Protein AF-A0A540MXZ9-F1 (afdb_monomer_lite)

pLDDT: mean 93.74, std 6.73, range [54.91, 98.25]

Structure (mmCIF, N/CA/C/O backbone):
data_AF-A0A540MXZ9-F1
#
_entry.id   AF-A0A540MXZ9-F1
#
loop_
_atom_site.group_PDB
_atom_site.id
_atom_site.type_symbol
_atom_site.label_atom_id
_atom_site.label_alt_id
_atom_site.label_comp_id
_atom_site.label_asym_id
_atom_site.label_entity_id
_atom_site.label_seq_id
_atom_site.pdbx_PDB_ins_code
_atom_site.Cartn_x
_atom_site.Cartn_y
_atom_site.Cartn_z
_atom_site.occupancy
_atom_site.B_iso_or_equiv
_atom_site.auth_seq_id
_atom_site.auth_comp_id
_atom_site.auth_asym_id
_atom_site.auth_atom_id
_atom_site.pdbx_PDB_model_num
ATOM 1 N N . MET A 1 1 ? 26.148 -4.787 -15.188 1.00 54.91 1 MET A N 1
ATOM 2 C CA . MET A 1 1 ? 25.156 -3.871 -14.575 1.00 54.91 1 MET A CA 1
ATOM 3 C C . MET A 1 1 ? 23.768 -4.469 -14.746 1.00 54.91 1 MET A C 1
ATOM 5 O O . MET A 1 1 ? 23.508 -5.022 -15.808 1.00 54.91 1 MET A O 1
ATOM 9 N N . LYS A 1 2 ? 22.908 -4.436 -13.719 1.00 71.44 2 LYS A N 1
ATOM 10 C CA . LYS A 1 2 ? 21.498 -4.837 -13.876 1.00 71.44 2 LYS A CA 1
ATOM 11 C C . LYS A 1 2 ? 20.739 -3.678 -14.542 1.00 71.44 2 LYS A C 1
ATOM 13 O O . LYS A 1 2 ? 21.162 -2.537 -14.418 1.00 71.44 2 LYS A O 1
ATOM 18 N N . SER A 1 3 ? 19.677 -3.960 -15.299 1.00 88.25 3 SER A N 1
ATOM 19 C CA . SER A 1 3 ? 18.920 -2.895 -15.972 1.00 88.25 3 SER A CA 1
ATOM 20 C C . SER A 1 3 ? 18.161 -2.025 -14.955 1.00 88.25 3 SER A C 1
ATOM 22 O O . SER A 1 3 ? 17.734 -2.563 -13.923 1.00 88.25 3 SER A O 1
ATOM 24 N N . PRO A 1 4 ? 17.915 -0.731 -15.249 1.00 90.00 4 PRO A N 1
ATOM 25 C CA . PRO A 1 4 ? 17.119 0.150 -14.385 1.00 90.00 4 PRO A CA 1
ATOM 26 C C . PRO A 1 4 ? 15.761 -0.458 -14.007 1.00 90.00 4 PRO A C 1
ATOM 28 O O . PRO A 1 4 ? 15.355 -0.446 -12.848 1.00 90.00 4 PRO A O 1
ATOM 31 N N . ARG A 1 5 ? 15.100 -1.126 -14.961 1.00 92.56 5 ARG A N 1
ATOM 32 C CA . ARG A 1 5 ? 13.846 -1.858 -14.728 1.00 92.56 5 ARG A CA 1
ATOM 33 C C . ARG A 1 5 ? 13.984 -2.974 -13.688 1.00 92.56 5 ARG A C 1
ATOM 35 O O . ARG A 1 5 ? 13.113 -3.149 -12.840 1.00 92.56 5 ARG A O 1
ATOM 42 N N . ALA A 1 6 ? 15.070 -3.747 -13.736 1.00 93.12 6 ALA A N 1
ATOM 43 C CA . ALA A 1 6 ? 15.301 -4.818 -12.771 1.00 93.12 6 ALA A CA 1
ATOM 44 C C . ALA A 1 6 ? 15.596 -4.266 -11.365 1.00 93.12 6 ALA A C 1
ATOM 46 O O . ALA A 1 6 ? 15.290 -4.923 -10.370 1.00 93.12 6 ALA A O 1
ATOM 47 N N . GLU A 1 7 ? 16.221 -3.092 -11.270 1.00 93.69 7 GLU A N 1
ATOM 48 C CA . GLU A 1 7 ? 16.436 -2.378 -10.005 1.00 93.69 7 GLU A CA 1
ATOM 49 C C . GLU A 1 7 ? 15.123 -1.866 -9.415 1.00 93.69 7 GLU A C 1
ATOM 51 O O . GLU A 1 7 ? 14.861 -2.138 -8.241 1.00 93.69 7 GLU A O 1
ATOM 56 N N . ALA A 1 8 ? 14.264 -1.261 -10.238 1.00 95.19 8 ALA A N 1
ATOM 57 C CA . ALA A 1 8 ? 12.922 -0.830 -9.848 1.00 95.19 8 ALA A CA 1
ATOM 58 C C . ALA A 1 8 ? 12.092 -1.992 -9.274 1.00 95.19 8 ALA A C 1
ATOM 60 O O . ALA A 1 8 ? 11.596 -1.905 -8.152 1.00 95.19 8 ALA A O 1
ATOM 61 N N . LEU A 1 9 ? 12.055 -3.140 -9.962 1.00 96.00 9 LEU A N 1
ATOM 62 C CA . LEU A 1 9 ? 11.347 -4.338 -9.487 1.00 96.00 9 LEU A CA 1
ATOM 63 C C . LEU A 1 9 ? 11.869 -4.850 -8.135 1.00 96.00 9 LEU A C 1
ATOM 65 O O . LEU A 1 9 ? 11.085 -5.210 -7.258 1.00 96.00 9 LEU A O 1
ATOM 69 N N . ARG A 1 10 ? 13.193 -4.860 -7.925 1.00 96.50 10 ARG A N 1
ATOM 70 C CA . ARG A 1 10 ? 13.767 -5.234 -6.618 1.00 96.50 10 ARG A CA 1
ATOM 71 C C . ARG A 1 10 ? 13.424 -4.226 -5.529 1.00 96.50 10 ARG A C 1
ATOM 73 O O . ARG A 1 10 ? 13.249 -4.625 -4.378 1.00 96.50 10 ARG A O 1
ATOM 80 N N . SER A 1 11 ? 13.348 -2.943 -5.874 1.00 96.56 11 SER A N 1
ATOM 81 C CA . SER A 1 11 ? 12.896 -1.905 -4.954 1.00 96.56 11 SER A CA 1
ATOM 82 C C . SER A 1 11 ? 11.448 -2.150 -4.535 1.00 96.56 11 SER A C 1
ATOM 84 O O . SER A 1 11 ? 11.190 -2.296 -3.343 1.00 96.56 11 SER A O 1
ATOM 86 N N . CYS A 1 12 ? 10.544 -2.350 -5.499 1.00 97.94 12 CYS A N 1
ATOM 87 C CA . CYS A 1 12 ? 9.145 -2.694 -5.247 1.00 97.94 12 CYS A CA 1
ATOM 88 C C . CYS A 1 12 ? 8.990 -3.937 -4.368 1.00 97.94 12 CYS A C 1
ATOM 90 O O . CYS A 1 12 ? 8.208 -3.920 -3.426 1.00 97.94 12 CYS A O 1
ATOM 92 N N . ASN A 1 13 ? 9.779 -4.990 -4.601 1.00 98.19 13 ASN A N 1
ATOM 93 C CA . ASN A 1 13 ? 9.739 -6.184 -3.754 1.00 98.19 13 ASN A CA 1
ATOM 94 C C . ASN A 1 13 ? 10.086 -5.874 -2.286 1.00 98.19 13 ASN A C 1
ATOM 96 O O . ASN A 1 13 ? 9.421 -6.350 -1.372 1.00 98.19 13 ASN A O 1
ATOM 100 N N . ARG A 1 14 ? 11.109 -5.044 -2.033 1.00 98.25 14 ARG A N 1
ATOM 101 C CA . ARG A 1 14 ? 11.452 -4.614 -0.664 1.00 98.25 14 ARG A CA 1
ATOM 102 C C . ARG A 1 14 ? 10.353 -3.754 -0.045 1.00 98.25 14 ARG A C 1
ATOM 104 O O . ARG A 1 14 ? 10.007 -3.957 1.114 1.00 98.25 14 ARG A O 1
ATOM 111 N N . ILE A 1 15 ? 9.804 -2.830 -0.829 1.00 98.25 15 ILE A N 1
ATOM 112 C CA . ILE A 1 15 ? 8.704 -1.956 -0.421 1.00 98.25 15 ILE A CA 1
ATOM 113 C C . ILE A 1 15 ? 7.486 -2.790 -0.006 1.00 98.25 15 ILE A C 1
ATOM 115 O O . ILE A 1 15 ? 6.993 -2.625 1.106 1.00 98.25 15 ILE A O 1
ATOM 119 N N . TYR A 1 16 ? 7.038 -3.726 -0.846 1.00 98.25 16 TYR A N 1
ATOM 120 C CA . TYR A 1 16 ? 5.849 -4.528 -0.558 1.00 98.25 16 TYR A CA 1
ATOM 121 C C . TYR A 1 16 ? 6.047 -5.533 0.575 1.00 98.25 16 TYR A C 1
ATOM 123 O O . TYR A 1 16 ? 5.116 -5.768 1.342 1.00 98.25 16 TYR A O 1
ATOM 131 N N . ASN A 1 17 ? 7.264 -6.047 0.769 1.00 98.19 17 ASN A N 1
ATOM 132 C CA . ASN A 1 17 ? 7.576 -6.821 1.970 1.00 98.19 17 ASN A CA 1
ATOM 133 C C . ASN A 1 17 ? 7.428 -5.981 3.250 1.00 98.19 17 ASN A C 1
ATOM 135 O O . ASN A 1 17 ? 6.917 -6.490 4.243 1.00 98.19 17 ASN A O 1
ATOM 139 N N . ALA A 1 18 ? 7.811 -4.698 3.234 1.00 96.62 18 ALA A N 1
ATOM 140 C CA . ALA A 1 18 ? 7.596 -3.803 4.374 1.00 96.62 18 ALA A CA 1
ATOM 141 C C . ALA A 1 18 ? 6.109 -3.450 4.571 1.00 96.62 18 ALA A C 1
ATOM 143 O O . ALA A 1 18 ? 5.637 -3.403 5.705 1.00 96.62 18 ALA A O 1
ATOM 144 N N . VAL A 1 19 ? 5.363 -3.258 3.479 1.00 97.12 19 VAL A N 1
ATOM 145 C CA . VAL A 1 19 ? 3.906 -3.037 3.520 1.00 97.12 19 VAL A CA 1
ATOM 146 C C . VAL A 1 19 ? 3.197 -4.199 4.214 1.00 97.12 19 VAL A C 1
ATOM 148 O O . VAL A 1 19 ? 2.437 -3.986 5.157 1.00 97.12 19 VAL A O 1
ATOM 151 N N . LEU A 1 20 ? 3.476 -5.429 3.780 1.00 96.44 20 LEU A N 1
ATOM 152 C CA . LEU A 1 20 ? 2.833 -6.632 4.312 1.00 96.44 20 LEU A CA 1
ATOM 153 C C . LEU A 1 20 ? 3.337 -6.989 5.716 1.00 96.44 20 LEU A C 1
ATOM 155 O O . LEU A 1 20 ? 2.550 -7.383 6.571 1.00 96.44 20 LEU A O 1
ATOM 159 N N . GLY A 1 21 ? 4.643 -6.859 5.955 1.00 95.75 21 GLY A N 1
ATOM 160 C CA . GLY A 1 21 ? 5.281 -7.264 7.206 1.00 95.75 21 GLY A CA 1
ATOM 161 C C . GLY A 1 21 ? 5.220 -6.225 8.323 1.00 95.75 21 GLY A C 1
ATOM 162 O O . GLY A 1 21 ? 5.611 -6.530 9.448 1.00 95.75 21 GLY A O 1
ATOM 163 N N . THR A 1 22 ? 4.791 -4.991 8.049 1.00 94.94 22 THR A N 1
ATOM 164 C CA . THR A 1 22 ? 4.790 -3.918 9.054 1.00 94.94 22 THR A CA 1
ATOM 165 C C . THR A 1 22 ? 3.577 -3.010 8.929 1.00 94.94 22 THR A C 1
ATOM 16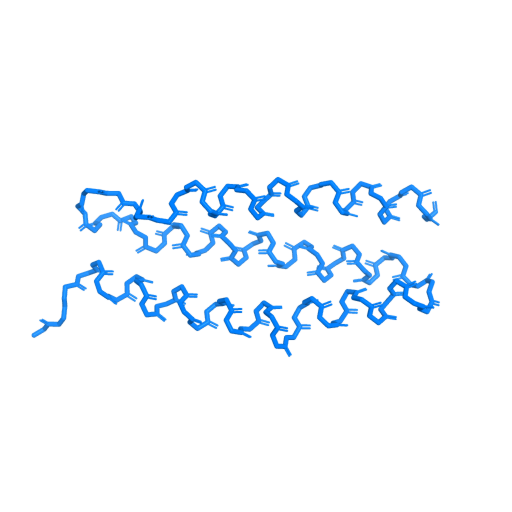7 O O . THR A 1 22 ? 2.757 -2.996 9.841 1.00 94.94 22 THR A O 1
ATOM 170 N N . ASP A 1 23 ? 3.422 -2.275 7.827 1.00 94.81 23 ASP A N 1
ATOM 171 C CA . ASP A 1 23 ? 2.455 -1.164 7.780 1.00 94.81 23 ASP A CA 1
ATOM 172 C C . ASP A 1 23 ? 1.002 -1.646 7.919 1.00 94.81 23 ASP A C 1
ATOM 174 O O . ASP A 1 23 ? 0.235 -1.103 8.715 1.00 94.81 23 ASP A O 1
ATOM 178 N N . ILE A 1 24 ? 0.640 -2.722 7.208 1.00 95.38 24 ILE A N 1
ATOM 179 C CA . ILE A 1 24 ? -0.691 -3.339 7.309 1.00 95.38 24 ILE A CA 1
ATOM 180 C C . ILE A 1 24 ? -0.914 -3.935 8.703 1.00 95.38 24 ILE A C 1
ATOM 182 O O . ILE A 1 24 ? -2.014 -3.837 9.243 1.00 95.38 24 ILE A O 1
ATOM 186 N N . LEU A 1 25 ? 0.115 -4.530 9.315 1.00 95.69 25 LEU A N 1
ATOM 187 C CA . LEU A 1 25 ? -0.007 -5.099 10.660 1.00 95.69 25 LEU A CA 1
ATOM 188 C C . LEU A 1 25 ? -0.248 -4.012 11.711 1.00 95.69 25 LEU A C 1
ATOM 190 O O . LEU A 1 25 ? -1.105 -4.191 12.576 1.00 95.69 25 LEU A O 1
ATOM 194 N N . VAL A 1 26 ? 0.462 -2.886 11.617 1.00 94.50 26 VAL A N 1
ATOM 195 C CA . VAL A 1 26 ? 0.264 -1.724 12.496 1.00 94.50 26 VAL A CA 1
ATOM 196 C C . VAL A 1 26 ? -1.149 -1.174 12.333 1.00 94.50 26 VAL A C 1
ATOM 198 O O . VAL A 1 26 ? -1.854 -1.026 13.330 1.00 94.50 26 VAL A O 1
ATOM 201 N N . ALA A 1 27 ? -1.595 -0.949 11.093 1.00 95.69 27 ALA A N 1
ATOM 202 C CA . ALA A 1 27 ? -2.944 -0.461 10.824 1.00 95.69 27 ALA A CA 1
ATOM 203 C C . ALA A 1 27 ? -4.023 -1.407 11.377 1.00 95.69 27 ALA A C 1
ATOM 205 O O . ALA A 1 27 ? -4.943 -0.964 12.061 1.00 95.69 27 ALA A O 1
ATOM 206 N N . ASN A 1 28 ? -3.884 -2.717 11.154 1.00 96.38 28 ASN A N 1
ATOM 207 C CA . ASN A 1 28 ? -4.825 -3.716 11.663 1.00 96.38 28 ASN A CA 1
ATOM 208 C C . ASN A 1 28 ? -4.887 -3.727 13.195 1.00 96.38 28 ASN A C 1
ATOM 210 O O . ASN A 1 28 ? -5.973 -3.765 13.769 1.00 96.38 28 ASN A O 1
ATOM 214 N N . GLN A 1 29 ? -3.738 -3.683 13.874 1.00 97.38 29 GLN A N 1
ATOM 215 C CA . GLN A 1 29 ? -3.710 -3.634 15.338 1.00 97.38 29 GLN A CA 1
ATOM 216 C C . GLN A 1 29 ? -4.347 -2.354 15.879 1.00 97.38 29 GLN A C 1
ATOM 218 O O . GLN A 1 29 ? -5.023 -2.405 16.906 1.00 97.38 29 GLN A O 1
ATOM 223 N N . ALA A 1 30 ? -4.141 -1.227 15.200 1.00 96.62 30 ALA A N 1
ATOM 224 C CA . ALA A 1 30 ? -4.741 0.048 15.558 1.00 96.62 30 ALA A C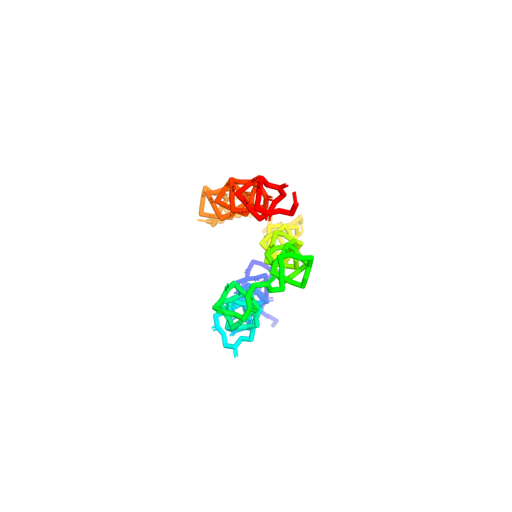A 1
ATOM 225 C C . ALA A 1 30 ? -6.272 0.010 15.401 1.00 96.62 30 ALA A C 1
ATOM 227 O O . ALA A 1 30 ? -6.980 0.339 16.350 1.00 96.62 30 ALA A O 1
ATOM 228 N N . PHE A 1 31 ? -6.788 -0.536 14.289 1.00 96.31 31 PHE A N 1
ATOM 229 C CA . PHE A 1 31 ? -8.227 -0.774 14.107 1.00 96.31 31 PHE A CA 1
ATOM 230 C C . PHE A 1 31 ? -8.827 -1.634 15.225 1.00 96.31 31 PHE A C 1
ATOM 232 O O . PHE A 1 31 ? -9.854 -1.271 15.789 1.00 96.31 31 PHE A O 1
ATOM 239 N N . VAL A 1 32 ? -8.179 -2.748 15.586 1.00 97.12 32 VAL A N 1
ATOM 240 C CA . VAL A 1 32 ? -8.657 -3.644 16.658 1.00 97.12 32 VAL A CA 1
ATOM 241 C C . VAL A 1 32 ? -8.713 -2.938 18.016 1.00 97.12 32 VAL A C 1
ATOM 243 O O . VAL A 1 32 ? -9.588 -3.230 18.827 1.00 97.12 32 VAL A O 1
ATOM 246 N N . LYS A 1 33 ? -7.786 -2.013 18.274 1.00 97.44 33 LYS A N 1
ATOM 247 C CA . LYS A 1 33 ? -7.711 -1.254 19.531 1.00 97.44 33 LYS A CA 1
ATOM 248 C C . LYS A 1 33 ? -8.599 -0.006 19.545 1.00 97.44 33 LYS A C 1
ATOM 250 O O . LYS A 1 33 ? -8.665 0.649 20.580 1.00 97.44 33 LYS A O 1
ATOM 255 N N . GLY A 1 34 ? -9.257 0.322 18.432 1.00 96.62 34 GLY A N 1
ATOM 256 C CA . GLY A 1 34 ? -10.028 1.557 18.282 1.00 96.62 34 GLY A CA 1
ATOM 257 C C . GLY A 1 34 ? -9.169 2.818 18.132 1.00 96.62 34 GLY A C 1
ATOM 258 O O . GLY A 1 34 ? -9.675 3.918 18.318 1.00 96.62 34 GLY A O 1
ATOM 259 N N . ASP A 1 35 ? -7.881 2.678 17.809 1.00 97.00 35 ASP A N 1
ATOM 260 C CA . ASP A 1 35 ? -6.978 3.802 17.539 1.00 97.00 35 ASP A CA 1
ATOM 261 C C . ASP A 1 35 ? -7.029 4.152 16.043 1.00 97.00 35 ASP A C 1
ATOM 263 O O . ASP A 1 35 ? -6.185 3.741 15.241 1.00 97.00 35 ASP A O 1
ATOM 267 N N . TYR A 1 36 ? -8.094 4.843 15.636 1.00 95.38 36 TYR A N 1
ATOM 268 C CA . TYR A 1 36 ? -8.364 5.101 14.219 1.00 95.38 36 TYR A CA 1
ATOM 269 C C . TYR A 1 36 ? -7.419 6.135 13.593 1.00 95.38 36 TYR A C 1
ATOM 271 O O . TYR A 1 36 ? -7.154 6.058 12.391 1.00 95.38 36 TYR A O 1
ATOM 279 N N . ASP A 1 37 ? -6.837 7.030 14.396 1.00 92.56 37 ASP A N 1
ATOM 280 C CA . ASP A 1 37 ? -5.796 7.956 13.943 1.00 92.56 37 ASP A CA 1
ATOM 281 C C . ASP A 1 37 ? -4.526 7.195 13.549 1.00 92.56 37 ASP A C 1
ATOM 283 O O . ASP A 1 37 ? -3.992 7.389 12.449 1.00 92.56 37 ASP A O 1
ATOM 287 N N . LEU A 1 38 ? -4.059 6.274 14.402 1.00 93.25 38 LEU A N 1
ATOM 288 C CA . LEU A 1 38 ? -2.910 5.428 14.083 1.00 93.25 38 LEU A CA 1
ATOM 289 C C . LEU A 1 38 ? -3.217 4.474 12.920 1.00 93.25 38 LEU A C 1
ATOM 291 O O . LEU A 1 38 ? -2.355 4.251 12.064 1.00 93.25 38 LEU A O 1
ATOM 295 N N . ALA A 1 39 ? -4.443 3.947 12.845 1.00 94.62 39 ALA A N 1
ATOM 296 C CA . ALA A 1 39 ? -4.878 3.111 11.728 1.00 94.62 39 ALA A CA 1
ATOM 297 C C . ALA A 1 39 ? -4.802 3.872 10.394 1.00 94.62 39 ALA A C 1
ATOM 299 O O . ALA A 1 39 ? -4.229 3.372 9.421 1.00 94.62 39 ALA A O 1
ATOM 300 N N . GLY A 1 40 ? -5.307 5.108 10.364 1.00 91.06 40 GLY A N 1
ATOM 301 C CA . GLY A 1 40 ? -5.230 5.994 9.205 1.00 91.06 40 GLY A CA 1
ATOM 302 C C . GLY A 1 40 ? -3.789 6.307 8.794 1.00 91.06 40 GLY A C 1
ATOM 303 O O . GLY A 1 40 ? -3.469 6.249 7.605 1.00 91.06 40 GLY A O 1
ATOM 304 N N . GLN A 1 41 ? -2.896 6.562 9.756 1.00 89.75 41 GLN A N 1
ATOM 305 C CA . GLN A 1 41 ? -1.472 6.798 9.484 1.00 89.75 41 GLN A CA 1
ATOM 306 C C . GLN A 1 41 ? -0.783 5.570 8.874 1.00 89.75 41 GLN A C 1
ATOM 308 O O . GLN A 1 41 ? -0.090 5.701 7.863 1.00 89.75 41 GLN A O 1
ATOM 313 N N . GLY A 1 42 ? -1.003 4.375 9.433 1.00 89.81 42 GLY A N 1
ATOM 314 C CA . GLY A 1 42 ? -0.441 3.132 8.895 1.00 89.81 42 GLY A CA 1
ATOM 315 C C . GLY A 1 42 ? -0.882 2.877 7.451 1.00 89.81 42 GLY A C 1
ATOM 316 O O . GLY A 1 42 ? -0.064 2.563 6.588 1.00 89.81 42 GLY A O 1
ATOM 317 N N . ILE A 1 43 ? -2.162 3.110 7.158 1.00 94.06 43 ILE A N 1
ATOM 318 C CA . ILE A 1 43 ? -2.723 2.988 5.808 1.00 94.06 43 ILE A CA 1
ATOM 319 C C . ILE A 1 43 ? -2.168 4.052 4.854 1.00 94.06 43 ILE A C 1
ATOM 321 O O . ILE A 1 43 ? -1.826 3.734 3.715 1.00 94.06 43 ILE A O 1
ATOM 325 N N . HIS A 1 44 ? -2.006 5.296 5.304 1.00 93.31 44 HIS A N 1
ATOM 326 C CA . HIS A 1 44 ? -1.402 6.354 4.494 1.00 93.31 44 HIS A CA 1
ATOM 327 C C . HIS A 1 44 ? 0.030 6.000 4.052 1.00 93.31 44 HIS A C 1
ATOM 329 O O . HIS A 1 44 ? 0.385 6.194 2.885 1.00 93.31 44 HIS A O 1
ATOM 335 N N . VAL A 1 45 ? 0.826 5.3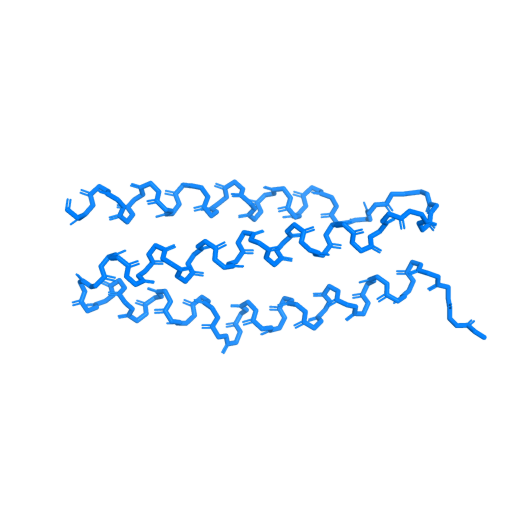96 4.943 1.00 94.94 45 VAL A N 1
ATOM 336 C CA . VAL A 1 45 ? 2.185 4.915 4.630 1.00 94.94 45 VAL A CA 1
ATOM 337 C C . VAL A 1 45 ? 2.176 3.861 3.518 1.00 94.94 45 VAL A C 1
ATOM 339 O O . VAL A 1 45 ? 3.053 3.890 2.651 1.00 94.94 45 VAL A O 1
ATOM 342 N N . VAL A 1 46 ? 1.178 2.970 3.481 1.00 97.38 46 VAL A N 1
ATOM 343 C CA . VAL A 1 46 ? 1.022 1.994 2.386 1.00 97.38 46 VAL A CA 1
ATOM 344 C C . VAL A 1 46 ? 0.850 2.701 1.039 1.00 97.38 46 VAL A C 1
ATOM 346 O O . VAL A 1 46 ? 1.479 2.302 0.057 1.00 97.38 46 VAL A O 1
ATOM 349 N N . GLY A 1 47 ? 0.057 3.776 0.993 1.00 97.31 47 GLY A N 1
ATOM 350 C CA . GLY A 1 47 ? -0.146 4.578 -0.218 1.00 97.31 47 GLY A CA 1
ATOM 351 C C . GLY A 1 47 ? 1.146 5.226 -0.713 1.00 97.31 47 GLY A C 1
ATOM 352 O O . GLY A 1 47 ? 1.496 5.072 -1.882 1.00 97.31 47 GLY A O 1
ATOM 353 N N . ILE A 1 48 ? 1.902 5.863 0.190 1.00 97.56 48 ILE A N 1
ATOM 354 C CA . ILE A 1 48 ? 3.218 6.456 -0.119 1.00 97.56 48 ILE A CA 1
ATOM 355 C C . ILE A 1 48 ? 4.170 5.401 -0.691 1.00 97.56 48 ILE A C 1
ATOM 357 O O . ILE A 1 48 ? 4.898 5.653 -1.648 1.00 97.56 48 ILE A O 1
ATOM 361 N N . LYS A 1 49 ? 4.175 4.201 -0.110 1.00 98.00 49 LYS A N 1
ATOM 362 C CA . LYS A 1 49 ? 5.045 3.104 -0.537 1.00 98.00 49 LYS A CA 1
ATOM 363 C C . LYS A 1 49 ? 4.662 2.555 -1.911 1.00 98.00 49 LYS A C 1
ATOM 365 O O . LYS A 1 49 ? 5.551 2.319 -2.728 1.00 98.00 49 LYS A O 1
ATOM 370 N N . ALA A 1 50 ? 3.371 2.393 -2.193 1.00 98.00 50 ALA A N 1
ATOM 371 C CA . ALA A 1 50 ? 2.902 2.004 -3.522 1.00 98.00 50 ALA A CA 1
ATOM 372 C C . ALA A 1 50 ? 3.293 3.044 -4.588 1.00 98.00 50 ALA A C 1
ATOM 374 O O . ALA A 1 50 ? 3.806 2.675 -5.645 1.00 98.00 50 ALA A O 1
ATOM 375 N N . ASP A 1 51 ? 3.150 4.335 -4.276 1.00 97.75 51 ASP A N 1
ATOM 376 C CA . ASP A 1 51 ? 3.585 5.426 -5.154 1.00 97.75 51 ASP A CA 1
ATOM 377 C C . ASP A 1 51 ? 5.111 5.430 -5.354 1.00 97.75 51 ASP A C 1
ATOM 379 O O . ASP A 1 51 ? 5.605 5.534 -6.474 1.00 97.75 51 ASP A O 1
ATOM 383 N N . ALA A 1 52 ? 5.888 5.194 -4.293 1.00 97.56 52 ALA A N 1
ATOM 384 C CA . ALA A 1 52 ? 7.343 5.068 -4.381 1.00 97.56 52 ALA A CA 1
ATOM 385 C C . ALA A 1 52 ? 7.794 3.877 -5.248 1.00 97.56 52 ALA A C 1
ATOM 387 O O . ALA A 1 52 ? 8.799 3.980 -5.956 1.00 97.56 52 ALA A O 1
ATOM 388 N N . CYS A 1 53 ? 7.067 2.753 -5.218 1.00 97.94 53 CYS A N 1
ATOM 389 C CA . CYS A 1 53 ? 7.308 1.642 -6.141 1.00 97.94 53 CYS A CA 1
ATOM 390 C C . CYS A 1 53 ? 7.072 2.076 -7.594 1.00 97.94 53 CYS A C 1
ATOM 392 O O . CYS A 1 53 ? 7.928 1.826 -8.444 1.00 97.94 53 CYS A O 1
ATOM 394 N N . GLU A 1 54 ? 5.961 2.762 -7.873 1.00 97.56 54 GLU A N 1
ATOM 395 C CA . GLU A 1 54 ? 5.632 3.240 -9.218 1.00 97.56 54 GLU A CA 1
ATOM 396 C C . GLU A 1 54 ? 6.666 4.245 -9.740 1.00 97.56 54 GLU A C 1
ATOM 398 O O . GLU A 1 54 ? 7.225 4.071 -10.825 1.00 97.56 54 GLU A O 1
ATOM 403 N N . ASN A 1 55 ? 7.022 5.234 -8.920 1.00 95.88 55 ASN A N 1
ATOM 404 C CA . ASN A 1 55 ? 8.003 6.259 -9.265 1.00 95.88 55 ASN A CA 1
ATOM 405 C C . ASN A 1 55 ? 9.400 5.680 -9.531 1.00 95.88 55 ASN A C 1
ATOM 407 O O . ASN A 1 55 ? 10.162 6.253 -10.314 1.00 95.88 55 ASN A O 1
ATOM 411 N N . GLY A 1 56 ? 9.719 4.512 -8.961 1.00 95.38 56 GLY A N 1
ATOM 412 C CA . GLY A 1 56 ? 10.952 3.775 -9.237 1.00 95.38 56 GLY A CA 1
ATOM 413 C C . GLY A 1 56 ? 11.116 3.340 -10.699 1.00 95.38 56 GLY A C 1
ATOM 414 O 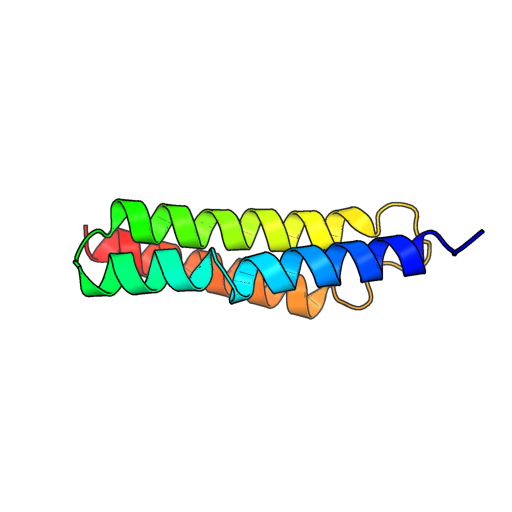O . GLY A 1 56 ? 12.237 3.058 -11.122 1.00 95.38 56 GLY A O 1
ATOM 415 N N . PHE A 1 57 ? 10.038 3.307 -11.489 1.00 95.12 57 PHE A N 1
ATOM 416 C CA . PHE A 1 57 ? 10.088 2.999 -12.922 1.00 95.12 57 PHE A CA 1
ATOM 417 C C . PHE A 1 57 ? 10.312 4.227 -13.813 1.00 95.12 57 PHE A C 1
ATOM 419 O O . PHE A 1 57 ? 10.458 4.071 -15.033 1.00 95.12 57 PHE A O 1
ATOM 426 N N . THR A 1 58 ? 10.390 5.433 -13.251 1.00 92.06 58 THR A N 1
ATOM 427 C CA . THR A 1 58 ? 10.714 6.646 -14.015 1.00 92.06 58 THR A CA 1
ATOM 428 C C . THR A 1 58 ? 12.066 6.482 -14.712 1.00 92.06 58 THR A C 1
ATOM 430 O O . THR A 1 58 ? 13.059 6.107 -14.095 1.00 92.06 58 THR A O 1
ATOM 433 N N . GLY A 1 59 ? 12.111 6.709 -16.028 1.00 83.50 59 GLY A N 1
ATOM 434 C CA . GLY A 1 59 ? 13.334 6.544 -16.826 1.00 83.50 59 GLY A CA 1
ATOM 435 C C . GLY A 1 59 ? 13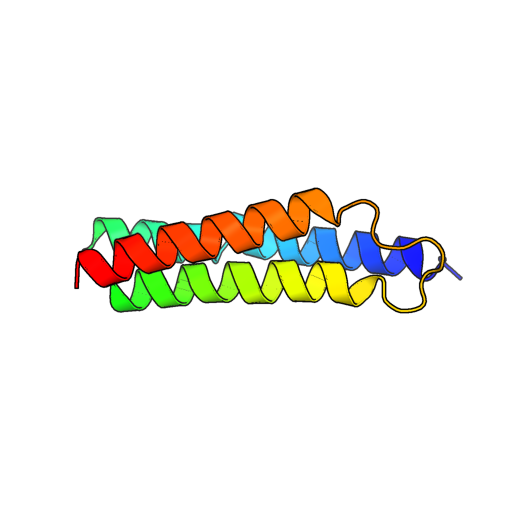.731 5.092 -17.135 1.00 83.50 59 GLY A C 1
ATOM 436 O O . GLY A 1 59 ? 14.754 4.869 -17.776 1.00 83.50 59 GLY A O 1
ATOM 437 N N . SER A 1 60 ? 12.930 4.092 -16.742 1.00 81.88 60 SER A N 1
ATOM 438 C CA . SER A 1 60 ? 13.253 2.671 -16.973 1.00 81.88 60 SER A CA 1
ATOM 439 C C . SER A 1 60 ? 12.952 2.153 -18.388 1.00 81.88 60 SER A C 1
ATOM 441 O O . SER A 1 60 ? 13.366 1.041 -18.716 1.00 81.88 60 SER A O 1
ATOM 443 N N . GLY A 1 61 ? 12.277 2.952 -19.226 1.00 77.06 61 GLY A N 1
ATOM 444 C CA . GLY A 1 61 ? 11.823 2.568 -20.566 1.00 77.06 61 GLY A CA 1
ATOM 445 C C . GLY A 1 61 ? 10.671 1.554 -20.521 1.00 77.06 61 GLY A C 1
ATOM 446 O O . GLY A 1 61 ? 10.792 0.469 -19.955 1.00 77.06 61 GLY A O 1
ATOM 447 N N . GLY A 1 62 ? 9.523 1.900 -21.111 1.00 81.94 62 GLY A N 1
ATOM 448 C CA . GLY A 1 62 ? 8.363 0.997 -21.186 1.00 81.94 62 GLY A CA 1
ATOM 449 C C . GLY A 1 62 ? 7.467 0.945 -19.940 1.00 81.94 62 GLY A C 1
ATOM 450 O O . GLY A 1 62 ? 6.676 0.015 -19.820 1.00 81.94 62 GLY A O 1
ATOM 451 N N . GLY A 1 63 ? 7.582 1.920 -19.030 1.00 87.25 63 GLY A N 1
ATOM 452 C CA . GLY A 1 63 ? 6.682 2.091 -17.881 1.00 87.25 63 GLY A CA 1
ATOM 453 C C . GLY A 1 63 ? 6.742 0.970 -16.835 1.00 87.25 63 GLY A C 1
ATOM 454 O O . GLY A 1 63 ? 7.441 -0.036 -16.993 1.00 87.25 63 GLY A O 1
ATOM 455 N N . SER A 1 64 ? 6.007 1.147 -15.740 1.00 94.00 64 SER A N 1
ATOM 456 C CA . SER A 1 64 ? 5.875 0.129 -14.699 1.00 94.00 64 SER A CA 1
ATOM 457 C C . SER A 1 64 ? 5.026 -1.050 -15.189 1.00 94.00 64 SER A C 1
ATOM 459 O O . SER A 1 64 ? 3.888 -0.845 -15.612 1.00 94.00 64 SER A O 1
ATOM 461 N N . PRO A 1 65 ? 5.511 -2.305 -15.099 1.00 95.44 65 PRO A N 1
ATOM 462 C CA . PRO A 1 65 ? 4.664 -3.482 -15.303 1.00 95.44 65 PRO A CA 1
ATOM 463 C C . PRO A 1 65 ? 3.646 -3.683 -14.170 1.00 95.44 65 PRO A C 1
ATOM 465 O O . PRO A 1 65 ? 2.825 -4.588 -14.256 1.00 95.44 65 PRO A O 1
ATOM 468 N N . LEU A 1 66 ? 3.735 -2.895 -13.096 1.00 96.62 66 LEU A N 1
ATOM 469 C CA . LEU A 1 66 ? 2.896 -2.997 -11.905 1.00 96.62 66 LEU A CA 1
ATOM 470 C C . LEU A 1 66 ? 1.923 -1.820 -11.779 1.00 96.62 66 LEU A C 1
ATOM 472 O O . LEU A 1 66 ? 1.244 -1.724 -10.762 1.00 96.62 66 LEU A O 1
ATOM 476 N N . LEU A 1 67 ? 1.830 -0.948 -12.792 1.00 96.25 67 LEU A N 1
ATOM 477 C CA . LEU A 1 67 ? 1.052 0.294 -12.748 1.00 96.25 67 LEU A CA 1
ATOM 478 C C . LEU A 1 67 ? -0.370 0.090 -12.211 1.00 96.25 67 LEU A C 1
ATOM 480 O O . LEU A 1 67 ? -0.796 0.790 -11.293 1.00 96.25 67 LEU A O 1
ATOM 484 N N . ASP A 1 68 ? -1.096 -0.887 -12.753 1.00 97.81 68 ASP A N 1
ATOM 485 C CA . ASP A 1 68 ? -2.489 -1.127 -12.366 1.00 97.81 68 ASP A CA 1
ATOM 486 C C . ASP A 1 68 ? -2.607 -1.689 -10.944 1.00 97.81 68 ASP A C 1
ATOM 488 O O . ASP A 1 68 ? -3.519 -1.316 -10.206 1.00 97.81 68 ASP A O 1
ATOM 492 N N . MET A 1 69 ? -1.653 -2.520 -10.514 1.00 97.25 69 MET A N 1
ATOM 493 C CA . MET A 1 69 ? -1.606 -3.025 -9.139 1.00 97.25 69 MET A CA 1
ATOM 494 C C . MET A 1 69 ? -1.266 -1.914 -8.142 1.00 97.25 69 MET A C 1
ATOM 496 O O . MET A 1 69 ? -1.925 -1.798 -7.109 1.00 97.25 69 MET A O 1
ATOM 500 N N . ASN A 1 70 ? -0.288 -1.064 -8.462 1.00 97.69 70 ASN A N 1
ATOM 501 C CA . ASN A 1 70 ? 0.092 0.077 -7.631 1.00 97.69 70 ASN A CA 1
ATOM 502 C C . ASN A 1 70 ? -1.100 1.035 -7.468 1.00 97.69 70 ASN A C 1
ATOM 504 O O . ASN A 1 70 ? -1.433 1.421 -6.347 1.00 97.69 70 ASN A O 1
ATOM 508 N N . LYS A 1 71 ? -1.821 1.329 -8.560 1.00 97.62 71 LYS A N 1
ATOM 509 C CA . LYS A 1 71 ? -3.065 2.118 -8.530 1.00 97.62 71 LYS A CA 1
ATOM 510 C C . LYS A 1 71 ? -4.166 1.465 -7.702 1.00 97.62 71 LYS A C 1
ATOM 512 O O . LYS A 1 71 ? -4.821 2.152 -6.922 1.00 97.62 71 LYS A O 1
ATOM 517 N N . ALA A 1 72 ? -4.379 0.158 -7.847 1.00 98.12 72 ALA A N 1
ATOM 518 C CA . ALA A 1 72 ? -5.386 -0.557 -7.068 1.00 98.12 72 ALA A CA 1
ATOM 519 C C . ALA A 1 72 ? -5.107 -0.458 -5.560 1.00 98.12 72 ALA A C 1
ATOM 521 O O . ALA A 1 72 ? -6.025 -0.216 -4.777 1.00 98.12 72 ALA A O 1
ATOM 522 N N . ILE A 1 73 ? -3.838 -0.566 -5.159 1.00 97.19 73 ILE A N 1
ATOM 523 C CA . ILE A 1 73 ? -3.420 -0.421 -3.761 1.00 97.19 73 ILE A CA 1
ATOM 524 C C . ILE A 1 73 ? -3.637 1.012 -3.267 1.00 97.19 73 ILE A C 1
ATOM 526 O O . ILE A 1 73 ? -4.183 1.194 -2.182 1.00 97.19 73 ILE A O 1
ATOM 530 N N . ILE A 1 74 ? -3.293 2.027 -4.063 1.00 96.88 74 ILE A N 1
ATOM 531 C CA . ILE A 1 74 ? -3.550 3.437 -3.722 1.00 96.88 74 ILE A CA 1
ATOM 532 C C . ILE A 1 74 ? -5.054 3.698 -3.533 1.00 96.88 74 ILE A C 1
ATOM 534 O O . ILE A 1 74 ? -5.456 4.331 -2.556 1.00 96.88 74 ILE A O 1
ATOM 538 N N . ASN A 1 75 ? -5.902 3.161 -4.413 1.00 97.50 75 ASN A N 1
ATOM 539 C CA . ASN A 1 75 ? -7.355 3.285 -4.288 1.00 97.50 75 ASN A CA 1
ATOM 540 C C . ASN A 1 75 ? -7.881 2.591 -3.021 1.00 97.50 75 ASN A C 1
ATOM 542 O O . ASN A 1 75 ? -8.708 3.154 -2.304 1.00 97.50 75 ASN A O 1
ATOM 546 N N . LEU A 1 76 ? -7.379 1.392 -2.713 1.00 96.50 76 LEU A N 1
ATOM 547 C CA . LEU A 1 76 ? -7.741 0.666 -1.493 1.00 96.50 76 LEU A CA 1
ATOM 548 C C . LEU A 1 76 ? -7.324 1.432 -0.227 1.00 96.50 76 LEU A C 1
ATOM 550 O O . LEU A 1 76 ? -8.081 1.481 0.745 1.00 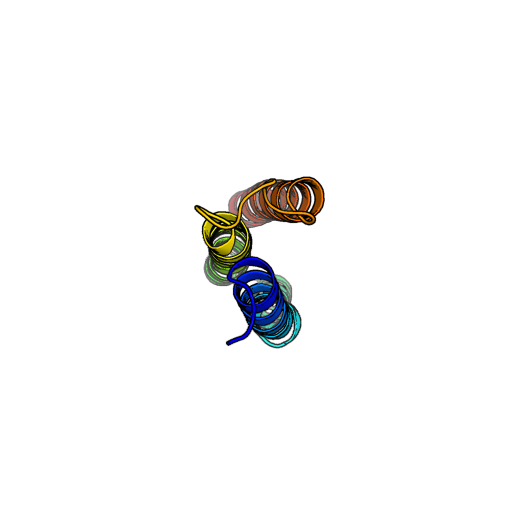96.50 76 LEU A O 1
ATOM 554 N N . VAL A 1 77 ? -6.148 2.062 -0.250 1.00 96.31 77 VAL A N 1
ATOM 555 C CA . VAL A 1 77 ? -5.657 2.938 0.821 1.00 96.31 77 VAL A CA 1
ATOM 556 C C . VAL A 1 77 ? -6.601 4.120 1.027 1.00 96.31 77 VAL A C 1
ATOM 558 O O . VAL A 1 77 ? -6.976 4.397 2.164 1.00 96.31 77 VAL A O 1
ATOM 561 N N . ALA A 1 78 ? -7.049 4.775 -0.048 1.00 95.50 78 ALA A N 1
ATOM 562 C CA . ALA A 1 78 ? -7.985 5.894 0.043 1.00 95.50 78 ALA A CA 1
ATOM 563 C C . ALA A 1 78 ? -9.328 5.484 0.674 1.00 95.50 78 ALA A C 1
ATOM 565 O O . ALA A 1 78 ? -9.834 6.181 1.555 1.00 95.50 78 ALA A O 1
ATOM 566 N N . VAL A 1 79 ? -9.876 4.329 0.280 1.00 96.50 79 VAL A N 1
ATOM 567 C CA . VAL A 1 79 ? -11.110 3.785 0.874 1.00 96.50 79 VAL A CA 1
ATOM 568 C C . VAL A 1 79 ? -10.911 3.471 2.356 1.00 96.50 79 VAL A C 1
ATOM 570 O O . VAL A 1 79 ? -11.705 3.903 3.189 1.00 96.50 79 VAL A O 1
ATOM 573 N N . THR A 1 80 ? -9.834 2.765 2.702 1.00 95.38 80 THR A N 1
ATOM 574 C CA . THR A 1 80 ? -9.564 2.364 4.091 1.00 95.38 80 THR A CA 1
ATOM 575 C C . THR A 1 80 ? -9.323 3.576 4.996 1.00 95.38 80 THR A C 1
ATOM 577 O O . THR A 1 80 ? -9.823 3.615 6.118 1.00 95.38 80 THR A O 1
ATOM 580 N N . ALA A 1 81 ? -8.631 4.606 4.502 1.00 92.56 81 ALA A N 1
ATOM 581 C CA . ALA A 1 81 ? -8.467 5.869 5.218 1.00 92.56 81 ALA A CA 1
ATOM 582 C C . ALA A 1 81 ? -9.810 6.590 5.435 1.00 92.56 81 ALA A C 1
ATOM 584 O O . ALA A 1 81 ? -10.049 7.140 6.508 1.00 92.56 81 ALA A O 1
ATOM 585 N N . GLY A 1 82 ? -10.714 6.549 4.449 1.00 94.69 82 GLY A N 1
ATOM 586 C CA . GLY A 1 82 ? -12.077 7.065 4.592 1.00 94.69 82 GLY A CA 1
ATOM 587 C C . GLY A 1 82 ? -12.882 6.332 5.671 1.00 94.69 82 GLY A C 1
ATOM 588 O O . GLY A 1 82 ? -13.592 6.973 6.446 1.00 94.69 82 GLY A O 1
ATOM 589 N N . ILE A 1 83 ? -12.724 5.008 5.772 1.00 94.44 83 ILE A N 1
ATOM 590 C CA . ILE A 1 83 ? -13.334 4.199 6.838 1.00 94.44 83 ILE A CA 1
ATOM 591 C C . ILE A 1 83 ? -12.775 4.611 8.203 1.00 94.44 83 ILE A C 1
ATOM 593 O O . ILE A 1 83 ? -13.558 4.929 9.092 1.00 94.44 83 ILE A O 1
ATOM 597 N N . ALA A 1 84 ? -11.447 4.674 8.358 1.00 93.19 84 ALA A N 1
ATOM 598 C CA . ALA A 1 84 ? -10.810 5.097 9.609 1.00 93.19 84 ALA A CA 1
ATOM 599 C C . ALA A 1 84 ? -11.307 6.479 10.062 1.00 93.19 84 ALA A C 1
ATOM 601 O O . ALA A 1 84 ? -11.702 6.647 11.209 1.00 93.19 84 ALA A O 1
ATOM 602 N N . LYS A 1 85 ? -11.393 7.438 9.132 1.00 92.19 85 LYS A N 1
ATOM 603 C CA . LYS A 1 85 ? -11.911 8.785 9.404 1.00 92.19 85 LYS A CA 1
ATOM 604 C C . LYS A 1 85 ? -13.385 8.802 9.822 1.00 92.19 85 LYS A C 1
ATOM 606 O O . LYS A 1 85 ? -13.789 9.698 10.545 1.00 92.19 85 LYS A O 1
ATOM 611 N N . THR A 1 86 ? -14.192 7.858 9.340 1.00 94.75 86 THR A N 1
ATOM 612 C CA . THR A 1 86 ? -15.617 7.756 9.708 1.00 94.75 86 THR A CA 1
ATOM 613 C C . THR A 1 86 ? -15.804 7.181 11.113 1.00 94.75 86 THR A C 1
ATOM 615 O O . THR A 1 86 ? -16.840 7.402 11.731 1.00 94.75 86 THR A O 1
ATOM 618 N N . LEU A 1 87 ? -14.824 6.417 11.601 1.00 88.00 87 LEU A N 1
ATOM 619 C CA . LEU A 1 87 ? -14.840 5.806 12.930 1.00 88.00 87 LEU A CA 1
ATOM 620 C C . LEU A 1 87 ? -14.274 6.726 14.029 1.00 88.00 87 LEU A C 1
ATOM 622 O O . LEU A 1 87 ? -14.474 6.419 15.204 1.00 88.00 87 LEU A O 1
ATOM 626 N N . PHE A 1 88 ? -13.580 7.805 13.647 1.00 70.00 88 PHE A N 1
ATOM 627 C CA . PHE A 1 88 ? -13.100 8.866 14.538 1.00 70.00 88 PHE A CA 1
ATOM 628 C C . PHE A 1 88 ? -14.230 9.817 14.957 1.00 70.00 88 PHE A C 1
ATOM 630 O O . PHE A 1 88 ? -15.002 10.250 14.069 1.00 70.00 88 PHE A O 1
#

Radius of gyration: 14.55 Å; chains: 1; bounding box: 41×16×41 Å

Organism: Malus baccata (NCBI:txid106549)

InterPro domains:
  IPR035513 Invertase/pectin methylesterase inhibitor domain superfamily [G3DSA:1.20.140.40] (1-88)
  IPR035513 Invertase/pectin methylesterase inhibitor domain superfamily [SSF101148] (6-87)

Sequence (88 aa):
MKSPRAEALRSCNRIYNAVLGTDILVANQAFVKGDYDLAGQGIHVVGIKADACENGFTGSGGGSPLLDMNKAIINLVAVTAGIAKTLF

Foldseek 3Di:
DDALLVVLVVLLVVLVCCLVVPLCVQLVVCVVVLVLVSNLVSLVSQLVSLVVSQCSCVVRPPGDPCVVVSVVSNVVSVVSSVVSVVSD

Secondary structure (DSSP, 8-state):
---HHHHHHHHHHHHHHHIIIIIHHHHHHHHHHT-HHHHHHHHHHHHHHHHHHHHTTTTSSS--TTHHHHHHHHHHHHHHHHHHHHH-